Protein AF-A0A5Z9CVN5-F1 (afdb_monomer_lite)

InterPro domains:
  IPR023214 HAD superfamily [G3DSA:3.40.50.1000] (4-30)
  IPR036412 HAD-like superfamily [SSF56784] (1-30)

pLDDT: mean 94.79, std 5.82, range [65.56, 98.0]

Radius of gyration: 10.98 Å; chains: 1; boundin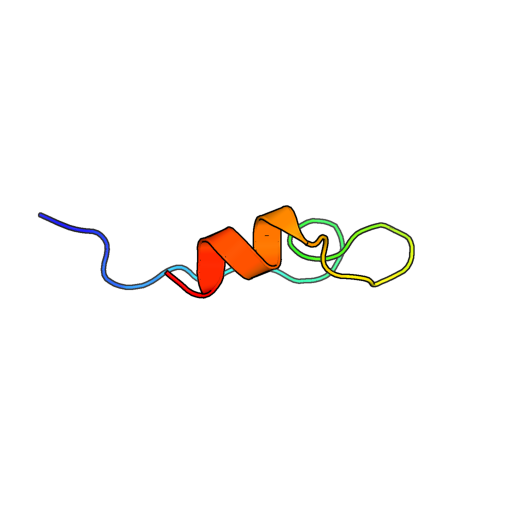g box: 27×13×23 Å

Organism: NCBI:txid340190

Secondary structure (DSSP, 8-state):
---------TBTTTB-TTS---HHHHHHH--

Sequence (31 aa):
MAIKLIAIDMDGTLLLPDHTISPAVKNAIAA

Foldseek 3Di:
DDDDDDDWDQPPTQADPVSDGDPVSVVVVVD

Structure (mmCIF, N/CA/C/O backbone):
data_AF-A0A5Z9CVN5-F1
#
_entry.id   AF-A0A5Z9CVN5-F1
#
loop_
_atom_site.group_PDB
_atom_site.id
_atom_site.type_symbol
_atom_site.label_atom_id
_atom_site.label_alt_id
_atom_site.label_comp_id
_atom_site.label_asym_id
_atom_site.label_entity_id
_atom_site.label_seq_id
_atom_site.pdbx_PDB_ins_code
_atom_site.Cartn_x
_atom_site.Cartn_y
_atom_site.Cartn_z
_atom_site.occupancy
_atom_site.B_iso_or_equiv
_atom_site.auth_seq_id
_atom_site.auth_comp_id
_atom_site.auth_asym_id
_atom_site.auth_atom_id
_atom_site.pdbx_PDB_model_num
ATOM 1 N N . MET A 1 1 ? -18.663 15.818 11.335 1.00 85.88 1 MET A N 1
ATOM 2 C CA . MET A 1 1 ? -18.503 14.357 11.147 1.00 85.88 1 MET A CA 1
ATOM 3 C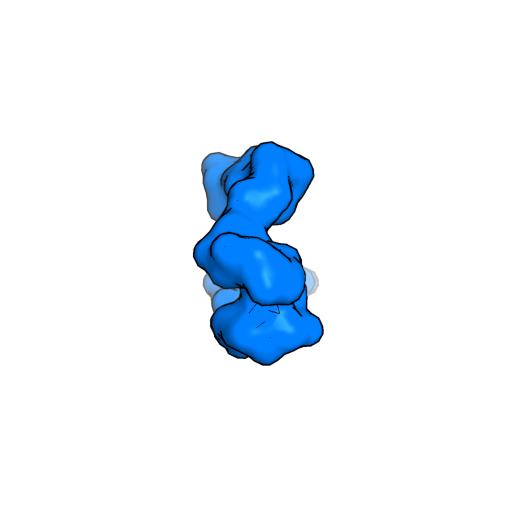 C . MET A 1 1 ? -17.118 14.105 10.578 1.00 85.88 1 MET A C 1
ATOM 5 O O . MET A 1 1 ? -16.749 14.821 9.659 1.00 85.88 1 MET A O 1
ATOM 9 N N . ALA A 1 2 ? -16.359 13.154 11.122 1.00 95.12 2 ALA A N 1
ATOM 10 C CA . ALA A 1 2 ? -15.038 12.796 10.598 1.00 95.12 2 ALA A CA 1
ATOM 11 C C . ALA A 1 2 ? -15.149 11.745 9.480 1.00 95.12 2 ALA A C 1
ATOM 13 O O . ALA A 1 2 ? -16.076 10.928 9.492 1.00 95.12 2 ALA A O 1
ATOM 14 N N . ILE A 1 3 ? -14.206 11.770 8.534 1.00 95.12 3 ILE A N 1
ATOM 15 C CA . ILE A 1 3 ? -14.053 10.720 7.519 1.00 95.12 3 ILE A CA 1
ATOM 16 C C . ILE A 1 3 ? -13.643 9.420 8.219 1.00 95.12 3 ILE A C 1
ATOM 18 O O . ILE A 1 3 ? -12.807 9.438 9.117 1.00 95.12 3 ILE A O 1
ATOM 22 N N . LYS A 1 4 ? -14.259 8.300 7.826 1.00 95.56 4 LYS A N 1
ATOM 23 C CA . LYS A 1 4 ? -14.025 6.975 8.432 1.00 95.56 4 LYS A CA 1
ATOM 24 C C . LYS A 1 4 ? -13.338 5.975 7.503 1.00 95.56 4 LYS A C 1
ATOM 26 O O . LYS A 1 4 ? -12.851 4.960 7.982 1.00 95.56 4 LYS A O 1
ATOM 31 N N . LEU A 1 5 ? -13.353 6.222 6.195 1.00 95.81 5 LEU A N 1
ATOM 32 C CA . LEU A 1 5 ? -12.789 5.323 5.194 1.00 95.81 5 LEU A CA 1
ATOM 33 C C . LEU A 1 5 ? -12.361 6.126 3.970 1.00 95.81 5 LEU A C 1
ATOM 35 O O . LEU A 1 5 ? -13.089 7.016 3.530 1.00 95.81 5 LEU A O 1
ATOM 39 N N . ILE A 1 6 ? -11.195 5.784 3.428 1.00 95.12 6 ILE A N 1
ATOM 40 C CA . ILE A 1 6 ? -10.677 6.309 2.166 1.00 95.12 6 ILE A CA 1
ATOM 41 C C . ILE A 1 6 ? -10.262 5.102 1.323 1.00 95.12 6 ILE A C 1
ATOM 43 O O . ILE A 1 6 ? -9.465 4.284 1.775 1.00 95.12 6 ILE A O 1
ATOM 47 N N . ALA A 1 7 ? -10.819 4.978 0.120 1.00 96.50 7 ALA A N 1
ATOM 48 C CA . ALA A 1 7 ? -10.367 4.019 -0.883 1.00 96.50 7 ALA A CA 1
ATOM 49 C C . ALA A 1 7 ? -9.462 4.757 -1.876 1.00 96.50 7 ALA A C 1
ATOM 51 O O . ALA A 1 7 ? -9.843 5.816 -2.374 1.00 96.50 7 ALA A O 1
ATOM 52 N N . ILE A 1 8 ? -8.265 4.226 -2.121 1.00 95.81 8 ILE A N 1
ATOM 53 C CA . ILE A 1 8 ? -7.234 4.866 -2.943 1.00 95.81 8 ILE A CA 1
ATOM 54 C C . ILE A 1 8 ? -6.818 3.874 -4.026 1.00 95.81 8 ILE A C 1
ATOM 56 O O . ILE A 1 8 ? -6.482 2.733 -3.713 1.00 95.81 8 ILE A O 1
ATOM 60 N N . ASP A 1 9 ? -6.866 4.314 -5.282 1.00 97.25 9 ASP A N 1
ATOM 61 C CA . ASP A 1 9 ?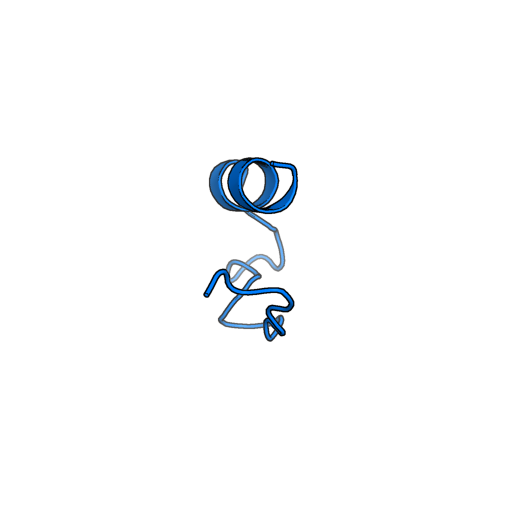 -6.378 3.537 -6.419 1.00 97.25 9 ASP A CA 1
ATOM 62 C C . ASP A 1 9 ? -4.841 3.443 -6.417 1.00 97.25 9 ASP A C 1
ATOM 64 O O . ASP A 1 9 ? -4.155 4.257 -5.794 1.00 97.25 9 ASP A O 1
ATOM 68 N N . MET A 1 10 ? -4.281 2.438 -7.088 1.00 96.44 10 MET A N 1
ATOM 69 C CA . MET A 1 10 ? -2.848 2.148 -7.023 1.00 96.44 10 MET A CA 1
ATOM 70 C C . MET A 1 10 ? -2.043 2.902 -8.083 1.00 96.44 10 MET A C 1
ATOM 72 O O . MET A 1 10 ? -1.434 3.934 -7.782 1.00 96.44 10 MET A O 1
ATOM 76 N N . ASP A 1 11 ? -1.998 2.386 -9.308 1.00 95.31 11 ASP A N 1
ATOM 77 C CA . ASP A 1 11 ? -1.160 2.931 -10.372 1.00 95.31 11 ASP A CA 1
ATOM 78 C C . ASP A 1 11 ? -1.659 4.308 -10.822 1.00 95.31 11 ASP A C 1
ATOM 80 O O . ASP A 1 11 ? -2.838 4.517 -11.092 1.00 95.31 11 ASP A O 1
ATOM 84 N N . GLY A 1 12 ? -0.750 5.283 -10.878 1.00 92.12 12 GLY A N 1
ATOM 85 C CA . GLY A 1 12 ? -1.098 6.659 -11.240 1.00 92.12 12 GLY A CA 1
ATOM 86 C C . GLY A 1 12 ? -1.831 7.450 -10.149 1.00 92.12 12 GLY A C 1
ATOM 87 O O . GLY A 1 12 ? -2.147 8.615 -10.382 1.00 92.12 12 GLY A O 1
ATOM 88 N N . THR A 1 13 ? -2.057 6.864 -8.964 1.00 96.31 13 THR A N 1
ATOM 89 C CA . THR A 1 13 ? -2.596 7.568 -7.786 1.00 96.31 13 THR A CA 1
ATOM 90 C C . THR A 1 13 ? -1.700 7.386 -6.555 1.00 96.31 13 THR A C 1
ATOM 92 O O . THR A 1 13 ? -1.049 8.338 -6.128 1.00 96.31 13 THR A O 1
ATOM 95 N N . LEU A 1 14 ? -1.651 6.183 -5.970 1.00 96.75 14 LEU A N 1
ATOM 96 C CA . LEU A 1 14 ? -0.840 5.881 -4.782 1.00 96.75 14 LEU A CA 1
ATOM 97 C C . LEU A 1 14 ? 0.635 5.637 -5.125 1.00 96.75 14 LEU A C 1
ATOM 99 O O . LEU A 1 14 ? 1.527 5.978 -4.342 1.00 96.75 14 LEU A O 1
ATOM 103 N N . LEU A 1 15 ? 0.875 5.002 -6.272 1.00 98.00 15 LEU A N 1
ATOM 104 C CA . LEU A 1 15 ? 2.203 4.620 -6.729 1.00 98.00 15 LEU A CA 1
ATOM 105 C C . LEU A 1 15 ? 2.808 5.699 -7.627 1.00 98.00 15 LEU A C 1
ATOM 107 O O . LEU A 1 15 ? 2.145 6.267 -8.496 1.00 98.00 15 LEU A O 1
ATOM 111 N N . LEU A 1 16 ? 4.103 5.939 -7.437 1.00 96.69 16 LEU A N 1
ATOM 112 C CA . LEU A 1 16 ? 4.943 6.668 -8.379 1.00 96.69 16 LEU A CA 1
ATOM 113 C C . LEU A 1 16 ? 5.150 5.842 -9.666 1.00 96.69 16 LEU A C 1
ATOM 115 O O . LEU A 1 16 ? 4.905 4.633 -9.663 1.00 96.69 16 LEU A O 1
ATOM 119 N N . PRO A 1 17 ? 5.641 6.449 -10.766 1.00 97.44 17 PRO A N 1
ATOM 120 C CA . PRO A 1 17 ? 5.860 5.733 -12.029 1.00 97.44 17 PRO A CA 1
ATOM 121 C C . PRO A 1 17 ? 6.839 4.548 -11.956 1.00 97.44 17 PRO A C 1
ATOM 123 O O . PRO A 1 17 ? 6.837 3.707 -12.846 1.00 97.44 17 PRO A O 1
ATOM 126 N N . ASP A 1 18 ? 7.677 4.472 -10.919 1.00 97.62 18 ASP A N 1
ATOM 127 C CA . ASP A 1 18 ? 8.570 3.338 -10.640 1.00 97.62 18 ASP A CA 1
ATOM 128 C C . ASP A 1 18 ? 7.909 2.247 -9.772 1.00 97.62 18 ASP A C 1
ATOM 130 O O . ASP A 1 18 ? 8.585 1.362 -9.250 1.00 97.62 18 ASP A O 1
ATOM 134 N N . HIS A 1 19 ? 6.584 2.313 -9.615 1.00 96.38 19 HIS A N 1
ATOM 135 C CA . HIS A 1 19 ? 5.756 1.440 -8.784 1.00 96.38 19 HIS A CA 1
ATOM 136 C C . HIS A 1 19 ? 6.131 1.455 -7.292 1.00 96.38 19 HIS A C 1
ATOM 138 O O . HIS A 1 19 ? 5.909 0.479 -6.571 1.00 96.38 19 HIS A O 1
ATOM 144 N N . THR A 1 20 ? 6.666 2.576 -6.792 1.00 97.69 20 THR A N 1
ATOM 145 C CA . THR A 1 20 ? 6.969 2.758 -5.365 1.00 97.69 20 THR A CA 1
ATOM 146 C C . THR A 1 20 ? 6.017 3.736 -4.672 1.00 97.69 20 THR A C 1
ATOM 148 O O . THR A 1 20 ? 5.440 4.631 -5.285 1.00 97.69 20 THR A O 1
ATOM 151 N N . ILE A 1 21 ? 5.850 3.577 -3.353 1.00 97.50 21 ILE A N 1
ATOM 152 C CA . ILE A 1 21 ? 5.114 4.531 -2.507 1.00 97.50 21 ILE A CA 1
ATOM 153 C C . ILE A 1 21 ? 6.116 5.487 -1.862 1.00 97.50 21 ILE A C 1
ATOM 155 O O . ILE A 1 21 ? 7.052 5.044 -1.184 1.00 97.50 21 ILE A O 1
ATOM 159 N N . SER A 1 22 ? 5.885 6.792 -2.004 1.00 97.25 22 SER A N 1
ATOM 160 C CA . SER A 1 22 ? 6.768 7.811 -1.435 1.00 97.25 22 SER A CA 1
ATOM 161 C C . SER A 1 22 ? 6.766 7.799 0.107 1.00 97.25 22 SER A C 1
ATOM 163 O O . SER A 1 22 ? 5.755 7.455 0.732 1.00 97.25 22 SER A O 1
ATOM 165 N N . PRO A 1 23 ? 7.865 8.221 0.763 1.00 97.56 23 PRO A N 1
ATOM 166 C CA . PRO A 1 23 ? 7.919 8.305 2.224 1.00 97.56 23 PRO A CA 1
ATOM 167 C C . PRO A 1 23 ? 6.822 9.193 2.831 1.00 97.56 23 PRO A C 1
ATOM 169 O O . PRO A 1 23 ? 6.272 8.865 3.879 1.00 97.56 23 PRO A O 1
ATOM 172 N N . ALA A 1 24 ? 6.460 10.288 2.156 1.00 97.06 24 ALA A N 1
ATOM 173 C CA . ALA A 1 24 ? 5.417 11.201 2.618 1.00 97.06 24 ALA A CA 1
ATOM 174 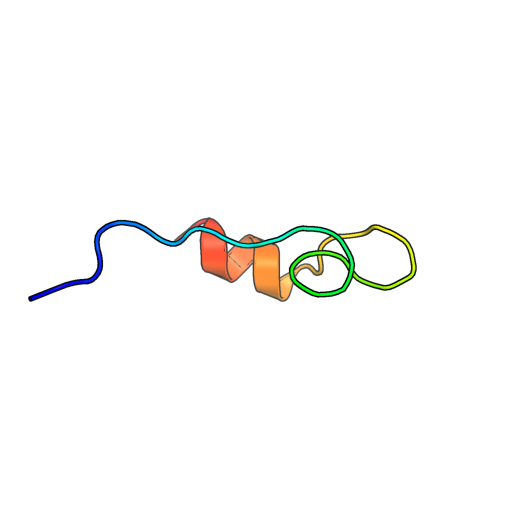C C . ALA A 1 24 ? 4.041 10.523 2.669 1.00 97.06 24 ALA A C 1
ATOM 176 O 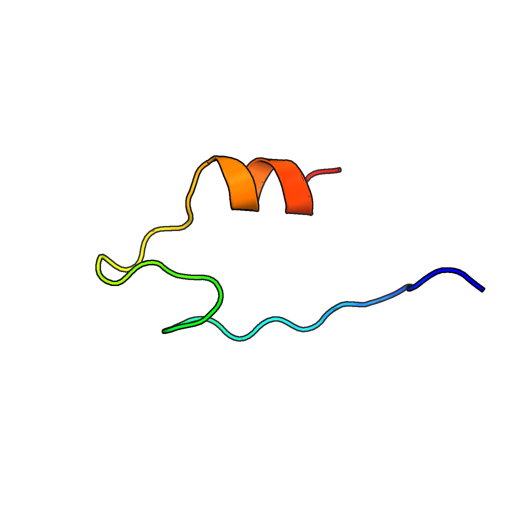O . ALA A 1 24 ? 3.322 10.663 3.656 1.00 97.06 24 ALA A O 1
ATOM 177 N N . VAL A 1 25 ? 3.700 9.746 1.637 1.00 95.81 25 VAL A N 1
ATOM 178 C CA . VAL A 1 25 ? 2.420 9.033 1.582 1.00 95.81 25 VAL A CA 1
ATOM 179 C C . VAL A 1 25 ? 2.360 7.935 2.646 1.00 95.81 25 VAL A C 1
ATOM 181 O O . VAL A 1 25 ? 1.342 7.795 3.318 1.00 95.81 25 VAL A O 1
ATOM 184 N N . LYS A 1 26 ? 3.467 7.221 2.892 1.00 96.06 26 LYS A N 1
ATOM 185 C CA . LYS A 1 26 ? 3.551 6.246 3.995 1.00 96.06 26 LYS A CA 1
ATOM 186 C C . LYS A 1 26 ? 3.294 6.892 5.357 1.00 96.06 26 LYS A C 1
ATOM 188 O O . LYS A 1 26 ? 2.521 6.357 6.143 1.00 96.06 26 LYS A O 1
ATOM 193 N N . ASN A 1 27 ? 3.903 8.050 5.612 1.00 97.19 27 ASN A N 1
ATOM 194 C CA . ASN A 1 27 ? 3.719 8.771 6.871 1.00 97.19 27 ASN A CA 1
ATOM 195 C C . ASN A 1 27 ? 2.279 9.270 7.047 1.00 97.19 27 ASN A C 1
ATOM 197 O O . ASN A 1 27 ? 1.762 9.240 8.157 1.00 97.19 27 ASN A O 1
ATOM 201 N N . ALA A 1 28 ? 1.629 9.706 5.965 1.00 95.62 28 ALA A N 1
ATOM 202 C CA . ALA A 1 28 ? 0.259 10.211 6.011 1.00 95.62 28 ALA A CA 1
ATOM 203 C C . ALA A 1 28 ? -0.785 9.112 6.276 1.00 95.62 28 ALA A C 1
ATOM 205 O O . ALA A 1 28 ? -1.798 9.389 6.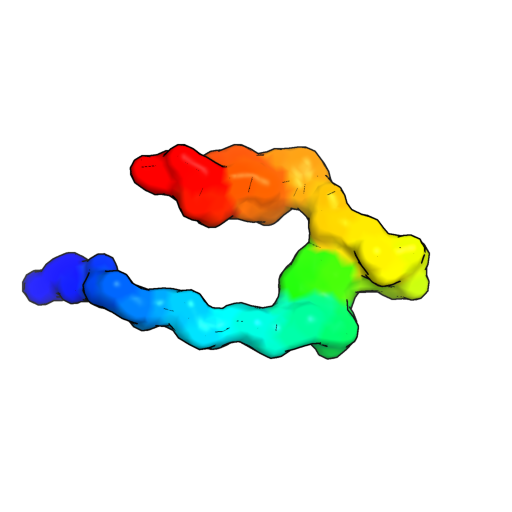906 1.00 95.62 28 ALA A O 1
ATOM 206 N N . ILE A 1 29 ? -0.549 7.884 5.797 1.00 94.56 29 ILE A N 1
ATOM 207 C CA . ILE A 1 29 ? -1.479 6.752 5.968 1.00 94.56 29 ILE A CA 1
ATOM 208 C C . ILE A 1 29 ? -1.272 6.039 7.316 1.00 94.56 29 ILE A C 1
ATOM 210 O O . ILE A 1 29 ? -2.191 5.403 7.820 1.00 94.56 29 ILE A O 1
ATOM 214 N N . ALA A 1 30 ? -0.075 6.124 7.903 1.00 91.38 30 ALA A N 1
ATOM 215 C CA . ALA A 1 30 ? 0.241 5.480 9.180 1.00 91.38 30 ALA A CA 1
ATOM 216 C C . ALA A 1 30 ? -0.239 6.257 10.426 1.00 91.38 30 ALA A C 1
ATOM 218 O O . ALA A 1 30 ? -0.095 5.741 11.536 1.00 91.38 30 ALA A O 1
ATOM 219 N N . ALA A 1 31 ? -0.746 7.481 10.252 1.00 65.56 31 ALA A N 1
ATOM 220 C CA . ALA A 1 31 ? -1.273 8.340 11.316 1.00 65.56 31 ALA A CA 1
ATOM 221 C C . ALA A 1 31 ? -2.740 8.022 11.639 1.00 65.56 31 ALA A C 1
ATOM 223 O O . ALA A 1 31 ? -3.092 8.088 12.839 1.00 65.56 31 ALA A O 1
#